Protein AF-A0AAU3LQX4-F1 (afdb_monomer_lite)

Radius of gyration: 12.3 Å; chains: 1; bounding box: 26×20×35 Å

pLDDT: mean 89.41, std 10.05, range [51.78, 97.69]

Foldseek 3Di:
DWDADDDPALAALFWAQGHSHDPFDQWDQGPPVGTDGGDGHDPVSSVVSVVRNVVVVVVVD

Structure (mmCIF, N/CA/C/O backbone):
data_AF-A0AAU3LQX4-F1
#
_entry.id   AF-A0AAU3LQX4-F1
#
loop_
_atom_site.group_PDB
_atom_site.id
_atom_site.type_symbol
_atom_site.label_atom_id
_atom_site.label_alt_id
_atom_site.label_comp_id
_atom_site.label_asym_id
_atom_site.label_entity_id
_atom_site.label_seq_id
_atom_site.pdbx_PDB_ins_code
_atom_site.Cartn_x
_atom_site.Cartn_y
_atom_site.Cartn_z
_atom_site.occupancy
_atom_site.B_iso_or_equiv
_atom_site.auth_seq_id
_atom_site.auth_comp_id
_atom_site.auth_asym_id
_atom_site.auth_atom_id
_atom_site.pdbx_PDB_model_num
ATOM 1 N N . MET A 1 1 ? -4.687 -10.022 -12.355 1.00 51.78 1 MET A N 1
ATOM 2 C CA . MET A 1 1 ? -4.921 -10.322 -10.925 1.00 51.78 1 MET A CA 1
ATOM 3 C C . MET A 1 1 ? -3.630 -10.023 -10.172 1.00 51.78 1 MET A C 1
ATOM 5 O O . MET A 1 1 ? -2.658 -10.732 -10.377 1.00 51.78 1 MET A O 1
ATOM 9 N N . THR A 1 2 ? -3.558 -8.939 -9.397 1.00 57.88 2 THR A N 1
ATOM 10 C CA . THR A 1 2 ? -2.345 -8.591 -8.627 1.00 57.88 2 THR A CA 1
ATOM 11 C C . THR A 1 2 ? -2.248 -9.510 -7.411 1.00 57.88 2 THR A C 1
ATOM 13 O O . THR A 1 2 ? -3.206 -9.573 -6.634 1.00 57.88 2 THR A O 1
ATOM 16 N N . ALA A 1 3 ? -1.140 -10.238 -7.238 1.00 66.81 3 ALA A N 1
ATOM 17 C CA . ALA A 1 3 ? -0.970 -11.062 -6.049 1.00 66.81 3 ALA A CA 1
ATOM 18 C C . ALA A 1 3 ? -0.823 -10.166 -4.815 1.00 66.81 3 ALA A C 1
ATOM 20 O O . ALA A 1 3 ? -0.188 -9.113 -4.854 1.00 66.81 3 ALA A O 1
ATOM 21 N N . ARG A 1 4 ? -1.454 -10.576 -3.714 1.00 70.38 4 ARG A N 1
ATOM 22 C CA . ARG A 1 4 ? -1.387 -9.885 -2.425 1.00 70.38 4 ARG A CA 1
ATOM 23 C C . ARG A 1 4 ? -0.634 -10.768 -1.443 1.00 70.38 4 ARG A C 1
ATOM 25 O O . ARG A 1 4 ? -0.991 -11.935 -1.286 1.00 70.38 4 ARG A O 1
ATOM 32 N N . ILE A 1 5 ? 0.359 -10.207 -0.759 1.00 82.25 5 ILE A N 1
ATOM 33 C CA . ILE A 1 5 ? 0.995 -10.879 0.377 1.00 82.25 5 ILE A CA 1
ATOM 34 C C . ILE A 1 5 ? -0.013 -10.934 1.525 1.00 82.25 5 ILE A C 1
ATOM 36 O O . ILE A 1 5 ? -0.639 -9.931 1.878 1.00 82.25 5 ILE A O 1
ATOM 40 N N . ARG A 1 6 ? -0.188 -12.126 2.097 1.00 82.50 6 ARG A N 1
ATOM 41 C CA . ARG A 1 6 ? -0.945 -12.307 3.336 1.00 82.50 6 ARG A CA 1
ATOM 42 C C . ARG A 1 6 ? 0.013 -12.097 4.502 1.00 82.50 6 ARG A C 1
ATOM 44 O O . ARG A 1 6 ? 0.935 -12.883 4.683 1.00 82.50 6 ARG A O 1
ATOM 51 N N . HIS A 1 7 ? -0.206 -11.044 5.280 1.00 85.94 7 HIS A N 1
ATOM 52 C CA . HIS A 1 7 ? 0.498 -10.847 6.544 1.00 85.94 7 HIS A CA 1
ATOM 53 C C . HIS A 1 7 ? -0.280 -11.505 7.680 1.00 85.94 7 HIS A C 1
ATOM 55 O O . HIS A 1 7 ? -1.510 -11.456 7.693 1.00 85.94 7 HIS A O 1
ATOM 61 N N . GLN A 1 8 ? 0.437 -12.078 8.646 1.00 87.31 8 GLN A N 1
ATOM 62 C CA . GLN A 1 8 ? -0.176 -12.643 9.849 1.00 87.31 8 GLN A CA 1
ATOM 63 C C . GLN A 1 8 ? -0.812 -11.562 10.735 1.00 87.31 8 GLN A C 1
ATOM 65 O O . GLN A 1 8 ? -1.834 -11.799 11.369 1.00 87.31 8 GLN A O 1
ATOM 70 N N . SER A 1 9 ? -0.233 -10.362 10.747 1.00 88.00 9 SER A N 1
ATOM 71 C CA . SER A 1 9 ? -0.764 -9.189 11.436 1.00 88.00 9 SER A CA 1
ATOM 72 C C . SER A 1 9 ? -0.896 -8.012 10.465 1.00 88.00 9 SER A C 1
ATOM 74 O O . SER A 1 9 ? -0.238 -7.994 9.421 1.00 88.00 9 SER A O 1
ATOM 76 N N . PRO A 1 10 ? -1.749 -7.014 10.760 1.00 89.94 10 PRO A N 1
ATOM 77 C CA . PRO A 1 10 ? -1.871 -5.851 9.894 1.00 89.94 10 PRO A CA 1
ATOM 78 C C . PRO A 1 10 ? -0.509 -5.150 9.720 1.00 89.94 10 PRO A C 1
ATOM 80 O O . PRO A 1 10 ? 0.084 -4.740 10.731 1.00 89.94 10 PRO A O 1
ATOM 83 N N . PRO A 1 11 ? -0.025 -4.982 8.471 1.00 91.25 11 PRO A N 1
ATOM 84 C CA . PRO A 1 11 ? 1.309 -4.453 8.208 1.00 91.25 11 PRO A CA 1
ATOM 85 C C . PRO A 1 11 ? 1.454 -3.021 8.725 1.00 91.25 11 PRO A C 1
ATOM 87 O O . PRO A 1 11 ? 0.459 -2.332 9.001 1.00 91.25 11 PRO A O 1
ATOM 90 N N . ASN A 1 12 ? 2.702 -2.565 8.846 1.00 92.81 12 ASN A N 1
ATOM 91 C CA . ASN A 1 12 ? 2.999 -1.184 9.204 1.00 92.81 12 ASN A CA 1
ATOM 92 C C . ASN A 1 12 ? 2.251 -0.236 8.244 1.00 92.81 12 ASN A C 1
ATOM 94 O O . ASN A 1 12 ? 2.322 -0.440 7.025 1.00 92.81 12 ASN A O 1
ATOM 98 N N . PRO A 1 13 ? 1.506 0.773 8.746 1.00 95.44 13 PRO A N 1
ATOM 99 C CA . PRO A 1 13 ? 0.862 1.765 7.896 1.00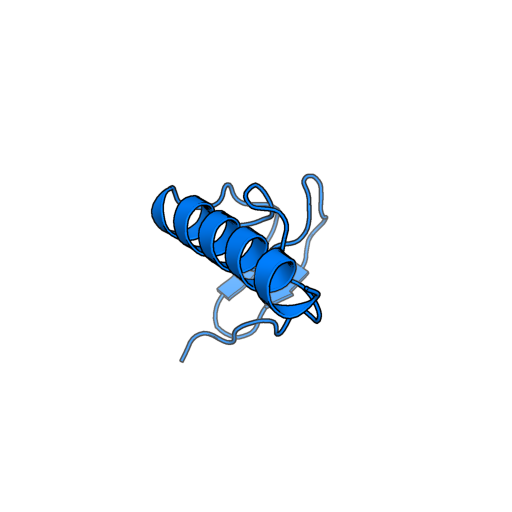 95.44 13 PRO A CA 1
ATOM 100 C C . PRO A 1 13 ? 1.799 2.313 6.820 1.00 95.44 13 PRO A C 1
ATOM 102 O O . PRO A 1 13 ? 1.400 2.330 5.656 1.00 95.44 13 PRO A O 1
ATOM 105 N N . ASP A 1 14 ? 3.046 2.611 7.183 1.00 95.88 14 ASP A N 1
ATOM 106 C CA . ASP A 1 14 ? 4.048 3.230 6.310 1.00 95.88 14 ASP A CA 1
ATOM 107 C C . ASP A 1 14 ? 4.959 2.222 5.587 1.00 95.88 14 ASP A C 1
ATOM 109 O O . ASP A 1 14 ? 5.867 2.611 4.851 1.00 95.88 14 ASP A O 1
ATOM 113 N N . GLY A 1 15 ? 4.689 0.921 5.735 1.00 94.81 15 GLY A N 1
ATOM 114 C CA . GLY A 1 15 ? 5.368 -0.122 4.971 1.00 94.81 15 GLY A CA 1
ATOM 115 C C . GLY A 1 15 ? 5.113 0.011 3.467 1.00 94.81 15 GLY A C 1
ATOM 116 O O . GLY A 1 15 ? 4.141 0.634 3.034 1.00 94.81 15 GLY A O 1
ATOM 117 N N . CYS A 1 16 ? 5.954 -0.613 2.654 1.00 95.50 16 CYS A N 1
ATOM 118 C CA . CYS A 1 16 ? 5.920 -0.525 1.202 1.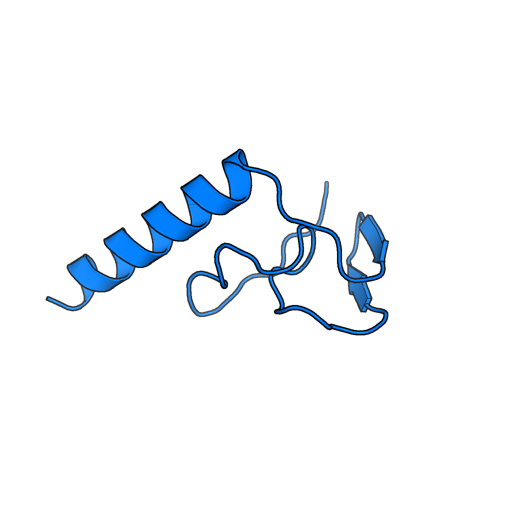00 95.50 16 CYS A CA 1
ATOM 119 C C . CYS A 1 16 ? 4.521 -0.731 0.620 1.00 95.50 16 CYS A C 1
ATOM 121 O O . CYS A 1 16 ? 3.719 -1.552 1.089 1.00 95.50 16 CYS A O 1
ATOM 123 N N . ARG A 1 17 ? 4.232 0.016 -0.442 1.00 94.62 17 ARG A N 1
ATOM 124 C CA . ARG A 1 17 ? 2.999 -0.057 -1.219 1.00 94.62 17 ARG A CA 1
ATOM 125 C C . ARG A 1 17 ? 2.645 -1.481 -1.645 1.00 94.62 17 ARG A C 1
ATOM 127 O O . ARG A 1 17 ? 1.463 -1.827 -1.632 1.00 94.62 17 ARG A O 1
ATOM 134 N N . TRP A 1 18 ? 3.643 -2.272 -2.026 1.00 93.38 18 TRP A N 1
ATOM 135 C CA . TRP A 1 18 ? 3.451 -3.567 -2.675 1.00 93.38 18 TRP A CA 1
ATOM 136 C C . TRP A 1 18 ? 3.408 -4.713 -1.675 1.00 93.38 18 TRP A C 1
ATOM 138 O O . TRP A 1 18 ? 2.442 -5.474 -1.641 1.00 93.38 18 TRP A O 1
ATOM 148 N N . CYS A 1 19 ? 4.426 -4.797 -0.824 1.00 92.44 19 CYS A N 1
ATOM 149 C CA . CYS A 1 19 ? 4.625 -5.924 0.077 1.00 92.44 19 CYS A CA 1
ATOM 150 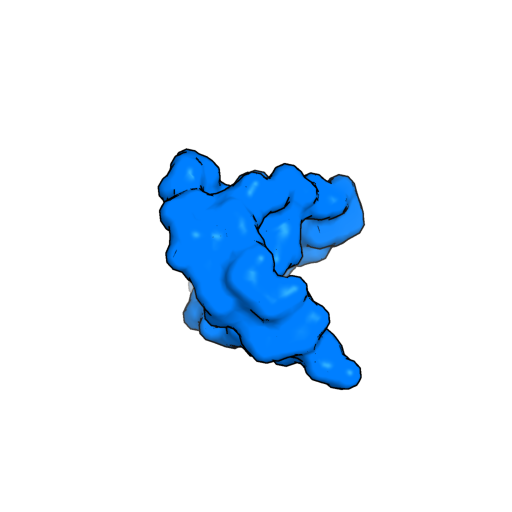C C . CYS A 1 19 ? 4.384 -5.606 1.552 1.00 92.44 19 CYS A C 1
ATOM 152 O O . CYS A 1 19 ? 4.438 -6.518 2.361 1.00 92.44 19 CYS A O 1
ATOM 154 N N . GLY A 1 20 ? 4.148 -4.344 1.927 1.00 93.56 20 GLY A N 1
ATOM 155 C CA . GLY A 1 20 ? 3.868 -3.957 3.314 1.00 93.56 20 GLY A CA 1
ATOM 156 C C . GLY A 1 20 ? 5.052 -4.038 4.285 1.00 93.56 20 GLY A C 1
ATOM 157 O O . GLY A 1 20 ? 4.848 -3.762 5.464 1.00 93.56 20 GLY A O 1
ATOM 158 N N . TYR A 1 21 ? 6.257 -4.385 3.815 1.00 92.88 21 TYR A N 1
ATOM 159 C CA . TYR A 1 21 ? 7.484 -4.396 4.622 1.00 92.88 21 TYR A CA 1
ATOM 160 C C . TYR A 1 21 ? 8.012 -2.986 4.888 1.00 92.88 21 TYR A C 1
ATOM 162 O O . TYR A 1 21 ? 7.773 -2.068 4.104 1.00 92.88 21 TYR A O 1
ATOM 170 N N . ASP A 1 22 ? 8.731 -2.820 5.991 1.00 93.12 22 ASP A N 1
ATOM 171 C CA . ASP A 1 22 ? 9.236 -1.521 6.432 1.00 93.12 22 ASP A CA 1
ATOM 172 C C . ASP A 1 22 ? 10.295 -0.928 5.490 1.00 93.12 22 ASP A C 1
ATOM 174 O O . ASP A 1 22 ? 10.873 -1.613 4.645 1.00 93.12 22 ASP A O 1
ATOM 178 N N . ASN A 1 23 ? 10.511 0.383 5.620 1.00 89.44 23 ASN A N 1
ATOM 179 C CA . ASN A 1 23 ? 11.580 1.091 4.924 1.00 89.44 23 ASN A CA 1
ATOM 180 C C . ASN A 1 23 ? 12.892 1.011 5.733 1.00 89.44 23 ASN A C 1
ATOM 182 O O . ASN A 1 23 ? 12.859 1.350 6.917 1.00 89.44 23 ASN A O 1
ATOM 186 N N . PRO A 1 24 ? 14.041 0.684 5.117 1.00 88.62 24 PRO A N 1
ATOM 187 C CA . PRO A 1 24 ? 14.188 0.128 3.776 1.00 88.62 24 PRO A CA 1
ATOM 188 C C . PRO A 1 24 ? 13.930 -1.377 3.748 1.00 88.62 24 PRO A C 1
ATOM 190 O O . PRO A 1 24 ? 14.322 -2.112 4.651 1.00 88.62 24 PRO A O 1
ATOM 193 N N . HIS A 1 25 ? 13.366 -1.847 2.638 1.00 88.00 25 HIS A N 1
ATOM 194 C CA . HIS A 1 25 ? 13.537 -3.230 2.217 1.00 88.00 25 HIS A CA 1
ATOM 195 C C . HIS A 1 25 ? 14.187 -3.232 0.835 1.00 88.00 25 HIS A C 1
ATOM 197 O O . HIS A 1 25 ? 13.897 -2.374 -0.002 1.00 88.00 25 HIS A O 1
ATOM 203 N N . GLY A 1 26 ? 15.104 -4.175 0.615 1.00 92.69 26 GLY A N 1
ATOM 204 C CA . GLY A 1 26 ? 15.791 -4.330 -0.664 1.00 92.69 26 GLY A CA 1
ATOM 205 C C . GLY A 1 26 ? 14.850 -4.726 -1.805 1.00 92.69 26 GLY A C 1
ATOM 206 O O . GLY A 1 26 ? 13.623 -4.665 -1.697 1.00 92.69 26 GLY A O 1
ATOM 207 N N . TRP A 1 27 ? 15.444 -5.171 -2.906 1.00 93.81 27 TRP A N 1
ATOM 208 C CA . TRP A 1 27 ? 14.713 -5.623 -4.084 1.00 93.81 27 TRP A CA 1
ATOM 209 C C . TRP A 1 27 ? 13.906 -6.882 -3.763 1.00 93.81 27 TRP A C 1
ATOM 211 O O . TRP A 1 27 ? 14.444 -7.859 -3.243 1.00 93.81 27 TRP A O 1
ATOM 221 N N . GLN A 1 28 ? 12.613 -6.859 -4.072 1.00 93.12 28 GLN A N 1
ATOM 222 C CA . GLN A 1 28 ? 11.708 -7.982 -3.856 1.00 93.12 28 GLN A CA 1
ATOM 223 C C . GLN A 1 28 ? 10.863 -8.251 -5.094 1.00 93.12 28 GLN A C 1
ATOM 225 O O . GLN A 1 28 ? 10.495 -7.336 -5.828 1.00 93.12 28 GLN A O 1
ATOM 230 N N . TYR A 1 29 ? 10.528 -9.518 -5.320 1.00 91.75 29 TYR A N 1
ATOM 231 C CA . TYR A 1 29 ? 9.621 -9.919 -6.388 1.00 91.75 29 TYR A CA 1
ATOM 232 C C . TYR A 1 29 ? 8.224 -10.189 -5.826 1.00 91.75 29 TYR A C 1
ATOM 234 O O . TYR A 1 29 ? 8.069 -10.969 -4.887 1.00 91.75 29 TYR A O 1
ATOM 242 N N . LEU A 1 30 ? 7.200 -9.578 -6.426 1.00 90.81 30 LEU A N 1
ATOM 243 C CA . LEU A 1 30 ? 5.798 -9.849 -6.109 1.00 90.81 30 LEU A CA 1
ATOM 244 C C . LEU A 1 30 ? 5.024 -10.176 -7.394 1.00 90.81 30 LEU A C 1
ATOM 246 O O . LEU A 1 30 ? 5.015 -9.351 -8.314 1.00 90.81 30 LEU A O 1
ATOM 250 N N . PRO A 1 31 ? 4.328 -11.327 -7.486 1.00 89.88 31 PRO A N 1
ATOM 251 C CA . PRO A 1 31 ? 3.582 -11.659 -8.695 1.00 89.88 31 PRO A CA 1
ATOM 252 C C . PRO A 1 31 ? 2.525 -10.591 -9.036 1.00 89.88 31 PRO A C 1
ATOM 254 O O . PRO A 1 31 ? 1.721 -10.176 -8.201 1.00 89.88 31 PRO A O 1
ATOM 257 N N . GLY A 1 32 ? 2.527 -10.121 -10.283 1.00 88.44 32 GLY A N 1
ATOM 258 C CA . GLY A 1 32 ? 1.628 -9.062 -10.762 1.00 88.44 32 GLY A CA 1
ATOM 259 C C . GLY A 1 32 ? 2.093 -7.623 -10.501 1.00 88.44 32 GLY A C 1
ATOM 260 O O . GLY A 1 32 ? 1.453 -6.706 -11.004 1.00 88.44 32 GLY A O 1
ATOM 261 N N . VAL A 1 33 ? 3.187 -7.422 -9.761 1.00 90.81 33 VAL A N 1
ATOM 262 C CA . VAL A 1 33 ? 3.914 -6.137 -9.671 1.00 90.81 33 VAL A CA 1
ATOM 263 C C . VAL A 1 33 ? 5.289 -6.259 -10.329 1.00 90.81 33 VAL A C 1
ATOM 265 O O . VAL A 1 33 ? 5.755 -5.326 -10.969 1.00 90.81 33 VAL A O 1
ATOM 268 N N . GLY A 1 34 ? 5.90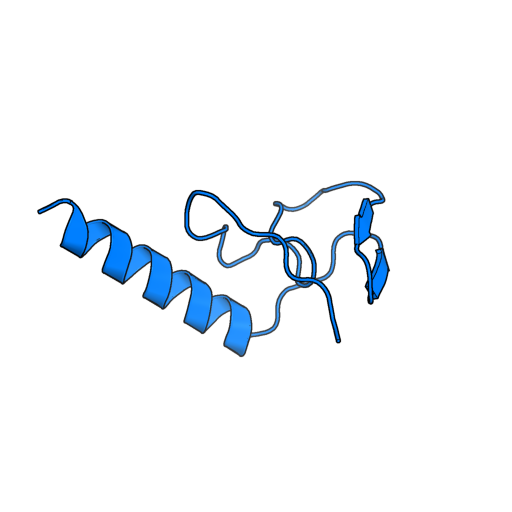8 -7.437 -10.222 1.00 93.12 34 GLY A N 1
ATOM 269 C CA . GLY A 1 34 ? 7.265 -7.690 -10.677 1.00 93.12 34 GLY A CA 1
ATOM 270 C C . GLY A 1 34 ? 8.295 -7.379 -9.596 1.00 93.12 34 GLY A C 1
ATOM 271 O O . GLY A 1 34 ? 8.003 -7.373 -8.393 1.00 93.12 34 GLY A O 1
ATOM 272 N N . LEU A 1 35 ? 9.525 -7.172 -10.052 1.00 94.44 35 LEU A N 1
ATOM 273 C CA . LEU A 1 35 ? 10.645 -6.792 -9.210 1.00 94.44 35 LEU A CA 1
ATOM 274 C C . LEU A 1 35 ? 10.495 -5.319 -8.806 1.00 94.44 35 LEU A C 1
ATOM 276 O O . LEU A 1 35 ? 10.358 -4.456 -9.668 1.00 94.44 35 LEU A O 1
ATOM 280 N N . HIS A 1 36 ? 10.497 -5.040 -7.507 1.00 93.81 36 HIS A N 1
ATOM 281 C CA . HIS A 1 36 ? 10.291 -3.700 -6.966 1.00 93.81 36 HIS A CA 1
ATOM 282 C C . HIS A 1 36 ? 11.202 -3.436 -5.766 1.00 93.81 36 HIS A C 1
ATOM 284 O O . HIS A 1 36 ? 11.633 -4.352 -5.061 1.00 93.81 36 HIS A O 1
ATOM 290 N N . THR A 1 37 ? 11.471 -2.159 -5.525 1.00 94.56 37 THR A N 1
ATOM 291 C CA . THR A 1 37 ? 12.080 -1.646 -4.296 1.00 94.56 37 THR A CA 1
ATOM 292 C C . THR A 1 37 ? 10.997 -1.087 -3.377 1.00 94.56 37 THR A C 1
ATOM 294 O O . THR A 1 37 ? 9.807 -1.109 -3.711 1.00 94.56 37 THR A O 1
ATOM 297 N N . TRP A 1 38 ? 11.389 -0.598 -2.199 1.00 95.31 38 TRP A N 1
ATOM 298 C CA . TRP A 1 38 ? 10.456 0.125 -1.343 1.00 95.31 38 TRP A CA 1
ATOM 299 C C . TRP A 1 38 ? 9.814 1.291 -2.104 1.00 95.31 38 TRP A C 1
ATOM 301 O O . TRP A 1 38 ? 10.499 2.141 -2.672 1.00 95.31 38 TRP A O 1
ATOM 311 N N . GLU A 1 39 ? 8.485 1.336 -2.078 1.00 94.75 39 GLU A N 1
ATOM 312 C CA . GLU A 1 39 ? 7.696 2.436 -2.618 1.00 94.75 39 GLU A CA 1
ATOM 313 C C . GLU A 1 39 ? 6.723 2.927 -1.550 1.00 94.75 39 GLU A C 1
ATOM 315 O O . GLU A 1 39 ? 6.083 2.128 -0.855 1.00 94.75 39 GLU A O 1
ATOM 320 N N . GLN A 1 40 ? 6.592 4.247 -1.432 1.00 95.50 40 GLN A N 1
ATOM 321 C CA . GLN A 1 40 ? 5.724 4.865 -0.441 1.00 95.50 40 GLN A CA 1
ATOM 322 C C . GLN A 1 40 ? 4.267 4.387 -0.596 1.00 95.50 40 GLN A C 1
ATOM 324 O O . GLN A 1 40 ? 3.709 4.428 -1.699 1.00 95.50 40 GLN A O 1
ATOM 329 N N . PRO A 1 41 ? 3.606 3.948 0.493 1.00 96.12 41 PRO A N 1
ATOM 330 C CA . PRO A 1 41 ? 2.211 3.544 0.420 1.00 96.12 41 PRO A CA 1
ATOM 331 C C . PRO A 1 41 ? 1.292 4.731 0.139 1.00 96.12 41 PRO A C 1
ATOM 333 O O . PRO A 1 41 ? 1.493 5.854 0.605 1.00 96.12 41 PRO A O 1
ATOM 336 N N . THR A 1 42 ? 0.196 4.452 -0.560 1.00 96.12 42 THR A N 1
ATOM 337 C CA . THR A 1 42 ? -0.855 5.449 -0.786 1.00 96.12 42 THR A CA 1
ATOM 338 C C . THR A 1 42 ? -1.559 5.821 0.523 1.00 96.12 42 THR A C 1
ATOM 340 O O . THR A 1 42 ? -1.646 5.029 1.466 1.00 96.12 42 THR A O 1
ATOM 343 N N . THR A 1 43 ? -2.148 7.017 0.583 1.00 97.69 43 THR A N 1
ATOM 344 C CA . THR A 1 43 ? -2.954 7.457 1.738 1.00 97.69 43 THR A CA 1
ATOM 345 C C . THR A 1 43 ? -4.122 6.508 2.030 1.00 97.69 43 THR A C 1
ATOM 347 O O . THR A 1 43 ? -4.398 6.212 3.193 1.00 97.69 43 THR A O 1
ATOM 350 N N . ALA A 1 44 ? -4.756 5.952 0.992 1.00 96.38 44 ALA A N 1
ATOM 351 C CA . ALA A 1 44 ? -5.814 4.955 1.146 1.00 96.38 44 ALA A CA 1
ATOM 352 C C . ALA A 1 44 ? -5.303 3.658 1.801 1.00 96.38 44 ALA A C 1
ATOM 354 O O . ALA A 1 44 ? -5.945 3.134 2.713 1.00 96.38 44 ALA A O 1
ATOM 355 N N . GLN A 1 45 ? -4.124 3.168 1.396 1.00 95.12 45 GLN A N 1
ATOM 356 C CA . GLN A 1 45 ? -3.496 1.997 2.017 1.00 95.12 45 GLN A CA 1
ATOM 357 C C . GLN A 1 45 ? -3.122 2.262 3.477 1.00 95.12 45 GLN A C 1
ATOM 359 O O . GLN A 1 45 ? -3.438 1.438 4.336 1.00 95.12 45 GLN A O 1
ATOM 364 N N . ARG A 1 46 ? -2.525 3.423 3.779 1.00 96.88 46 ARG A N 1
ATOM 365 C CA . ARG A 1 46 ? -2.215 3.835 5.158 1.00 96.88 46 ARG A CA 1
ATOM 366 C C . ARG A 1 46 ? -3.466 3.823 6.033 1.00 96.88 46 ARG A C 1
ATOM 368 O O . ARG A 1 46 ? -3.478 3.192 7.090 1.00 96.88 46 ARG A O 1
ATOM 375 N N . LEU A 1 47 ? -4.552 4.442 5.562 1.00 97.25 47 LEU A N 1
ATOM 376 C CA . LEU A 1 47 ? -5.827 4.472 6.280 1.00 97.25 47 LEU A CA 1
ATOM 377 C C . LEU A 1 47 ? -6.397 3.067 6.519 1.00 97.25 47 LEU A C 1
ATOM 379 O O . LEU A 1 47 ? -6.824 2.761 7.635 1.00 97.25 47 LEU A O 1
ATOM 383 N N . ALA A 1 48 ? -6.387 2.202 5.503 1.00 95.38 48 ALA A N 1
ATOM 384 C CA . ALA A 1 48 ? -6.864 0.826 5.626 1.00 95.38 48 ALA A CA 1
ATOM 385 C C . ALA A 1 48 ? -6.054 0.027 6.663 1.00 95.38 48 ALA A C 1
ATOM 387 O O . ALA A 1 48 ? -6.636 -0.643 7.517 1.00 95.38 48 ALA A O 1
ATOM 388 N N . ARG A 1 49 ? -4.721 0.159 6.653 1.00 95.50 49 ARG A N 1
ATOM 389 C CA . ARG A 1 49 ? -3.825 -0.501 7.616 1.00 95.50 49 ARG A CA 1
ATOM 390 C C . ARG A 1 49 ? -4.046 0.002 9.041 1.00 95.50 49 ARG A C 1
ATOM 392 O O . ARG A 1 49 ? -4.171 -0.805 9.958 1.00 95.50 49 ARG A O 1
ATOM 399 N N . MET A 1 50 ? -4.189 1.314 9.241 1.00 96.81 50 MET A N 1
ATOM 400 C CA . MET A 1 50 ? -4.515 1.883 10.556 1.00 96.81 50 MET A CA 1
ATOM 401 C C 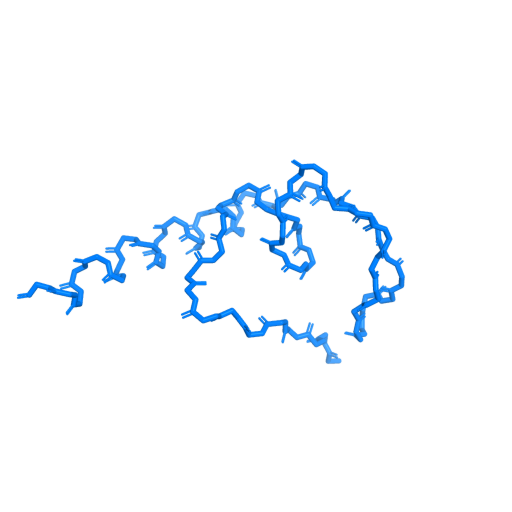. MET A 1 50 ? -5.849 1.357 11.104 1.00 96.81 50 MET A C 1
ATOM 403 O O . MET A 1 50 ? -5.938 1.006 12.284 1.00 96.81 50 MET A O 1
ATOM 407 N N . LYS A 1 51 ? -6.882 1.264 10.254 1.00 96.19 51 LYS A N 1
ATOM 408 C CA . LYS A 1 51 ? -8.182 0.683 10.628 1.00 96.19 51 LYS A CA 1
ATOM 409 C C . LYS A 1 51 ? -8.049 -0.794 11.004 1.00 96.19 51 LYS A C 1
ATOM 411 O O . LYS A 1 51 ? -8.538 -1.183 12.061 1.00 96.19 51 LYS A O 1
ATOM 416 N N . ALA A 1 52 ? -7.337 -1.586 10.203 1.00 94.19 52 ALA A N 1
ATOM 417 C CA . ALA A 1 52 ? -7.095 -3.001 10.483 1.00 94.19 52 ALA A CA 1
ATOM 418 C C . ALA A 1 52 ? -6.371 -3.206 11.826 1.00 94.19 52 ALA A C 1
ATOM 420 O O . ALA A 1 52 ? -6.811 -4.004 12.649 1.00 94.19 52 ALA A O 1
ATOM 421 N N . ARG A 1 53 ? -5.330 -2.408 12.106 1.00 93.88 53 ARG A N 1
ATOM 422 C CA . ARG A 1 53 ? -4.621 -2.415 13.401 1.00 93.88 53 ARG A CA 1
ATOM 423 C C . ARG A 1 53 ? -5.539 -2.065 14.569 1.00 93.88 53 ARG A C 1
ATOM 425 O O . ARG A 1 53 ? -5.446 -2.683 15.624 1.00 93.88 53 ARG A O 1
ATOM 432 N N . ARG A 1 54 ? -6.421 -1.072 14.403 1.00 94.56 54 ARG A N 1
ATOM 433 C CA . ARG A 1 54 ? -7.406 -0.707 15.434 1.00 94.56 54 ARG A CA 1
ATOM 434 C C . ARG A 1 54 ? -8.372 -1.857 15.715 1.00 94.56 54 ARG A C 1
ATOM 436 O O . ARG A 1 54 ? -8.662 -2.095 16.880 1.00 94.56 54 ARG A O 1
ATOM 443 N N . ASN A 1 55 ? -8.857 -2.538 14.680 1.00 93.25 55 ASN A N 1
ATOM 444 C CA . ASN A 1 55 ? -9.790 -3.653 14.834 1.00 93.25 55 ASN A CA 1
ATOM 445 C C . ASN A 1 55 ? -9.126 -4.865 15.495 1.00 93.25 55 ASN A C 1
ATOM 447 O O . ASN A 1 55 ? -9.709 -5.422 16.414 1.00 93.25 55 ASN A O 1
ATOM 451 N N . ALA A 1 56 ? -7.888 -5.198 15.120 1.00 89.81 56 ALA A N 1
ATOM 452 C CA . ALA A 1 56 ? -7.142 -6.293 15.743 1.00 89.81 56 ALA A CA 1
ATOM 453 C C . ALA A 1 56 ? -6.979 -6.105 17.265 1.00 89.81 56 ALA A C 1
ATOM 455 O O . ALA A 1 56 ? -7.107 -7.056 18.021 1.00 89.81 56 ALA A O 1
ATOM 456 N N . ARG A 1 57 ? -6.780 -4.864 17.736 1.00 88.81 57 ARG A N 1
ATOM 457 C CA . ARG A 1 57 ? -6.732 -4.565 19.181 1.00 88.81 57 ARG A CA 1
ATOM 458 C C . ARG A 1 57 ? -8.070 -4.737 19.901 1.00 88.81 57 ARG A C 1
ATOM 460 O O . ARG A 1 57 ? -8.067 -4.914 21.111 1.00 88.81 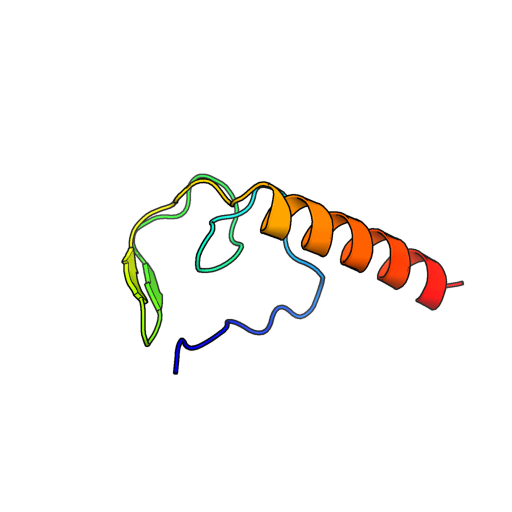57 ARG A O 1
ATOM 467 N N . LYS A 1 58 ? -9.192 -4.588 19.192 1.00 88.50 58 LYS A N 1
ATOM 468 C CA . LYS A 1 58 ? -10.525 -4.790 19.776 1.00 88.50 58 LYS A CA 1
ATOM 469 C C . LYS A 1 58 ? -10.844 -6.273 19.924 1.00 88.50 58 LYS A C 1
ATOM 471 O O . LYS A 1 58 ? -11.477 -6.623 20.898 1.00 88.50 58 LYS A O 1
ATOM 476 N N . ASP A 1 59 ? -10.399 -7.093 18.976 1.00 76.75 59 ASP A N 1
ATOM 477 C CA . ASP A 1 59 ? -10.626 -8.543 18.966 1.00 76.75 59 ASP A CA 1
ATOM 478 C C . ASP A 1 59 ? -9.896 -9.272 20.107 1.00 76.75 59 ASP A C 1
ATOM 480 O O . ASP A 1 59 ? -10.368 -10.272 20.624 1.00 76.75 59 ASP A O 1
ATOM 484 N N . THR A 1 60 ? -8.752 -8.746 20.554 1.00 73.31 60 THR A N 1
ATOM 485 C CA . THR A 1 60 ? -8.011 -9.305 21.700 1.00 73.31 60 THR A CA 1
ATOM 486 C C . THR A 1 60 ? -8.662 -9.014 23.066 1.00 73.31 60 THR A C 1
ATOM 488 O O . THR A 1 60 ? -8.166 -9.507 24.076 1.00 73.31 60 THR A O 1
ATOM 491 N N . ARG A 1 61 ? -9.720 -8.195 23.135 1.00 54.31 61 ARG A N 1
ATOM 492 C CA . ARG A 1 61 ? -10.391 -7.796 24.384 1.00 54.31 61 ARG A CA 1
ATOM 493 C C . ARG A 1 61 ? -11.742 -8.481 24.524 1.00 54.31 61 ARG A C 1
ATOM 495 O O . ARG A 1 61 ? -12.043 -8.871 25.671 1.00 54.31 61 ARG A O 1
#

Sequence (61 aa):
MTARIRHQSPPNPDGCRWCGYDNPHGWQYLPGVGLHTWEQPTTAQRLARMKARRNARKDTR

Secondary structure (DSSP, 8-state):
-------SSPPPTTS-TTT-PPSS---EEETTTEEE---PPPHHHHHHHHHHHHHHHHHT-